Protein AF-A0A968MSG9-F1 (afdb_monomer)

Secondary structure (DSSP, 8-state):
----HHHHHHHHHHHHHHHHHS-TTSHHHHHHHHHHHHHHHHTT-HHHHHHHHHHHHHHHHHT---HHHHHHHHHHHHHHHHHTT-HHHHHHHHHHHHHH-TT-HHHHHHHHHHHHHH--

Foldseek 3Di:
DQDPLVVLVVLLVVLVVCLVVDDLLDPVNLVSLLSNLVSCVSVVVLVVSLVSLVVSLVSCVPRNPDLVSNLSSLLSQLVSCVVVVVLVSNVVSLVVNCVSPVPPPSSVVSVVVSVVVVVD

Structure (mmCIF, N/CA/C/O backbone):
data_AF-A0A968MSG9-F1
#
_entry.id   AF-A0A968MSG9-F1
#
loop_
_atom_site.group_PDB
_atom_site.id
_atom_site.type_symbol
_atom_site.label_atom_id
_atom_site.label_alt_id
_atom_site.label_comp_id
_atom_site.label_asym_id
_atom_site.label_entity_id
_atom_site.label_seq_id
_atom_site.pdbx_PDB_ins_code
_atom_site.Cartn_x
_atom_site.Cartn_y
_atom_site.Cartn_z
_atom_site.occupancy
_atom_site.B_iso_or_equiv
_atom_site.auth_seq_id
_atom_site.auth_comp_id
_atom_site.auth_asym_id
_atom_site.auth_atom_id
_atom_site.pdbx_PDB_model_num
ATOM 1 N N . MET A 1 1 ? -19.653 -8.612 3.382 1.00 53.56 1 MET A N 1
ATOM 2 C CA . MET A 1 1 ? -19.188 -9.799 2.630 1.00 53.56 1 MET A CA 1
ATOM 3 C C . MET A 1 1 ? -17.961 -10.353 3.332 1.00 53.56 1 MET A C 1
ATOM 5 O O . MET A 1 1 ? -17.048 -9.581 3.591 1.00 53.56 1 MET A O 1
ATOM 9 N N . SER A 1 2 ? -17.944 -11.637 3.688 1.00 82.06 2 SER A N 1
ATOM 10 C CA . SER A 1 2 ? -16.750 -12.287 4.240 1.00 82.06 2 SER A CA 1
ATOM 11 C C . SER A 1 2 ? -15.732 -12.526 3.124 1.00 82.06 2 SER A C 1
ATOM 13 O O . SER A 1 2 ? -16.075 -13.115 2.098 1.00 82.06 2 SER A O 1
ATOM 15 N N . VAL A 1 3 ? -14.493 -12.071 3.306 1.00 85.12 3 VAL A N 1
ATOM 16 C CA . VAL A 1 3 ? -13.397 -12.361 2.373 1.00 85.12 3 VAL A CA 1
ATOM 17 C C . VAL A 1 3 ? -12.981 -13.822 2.539 1.00 85.12 3 VAL A C 1
ATOM 19 O O . VAL A 1 3 ? -12.670 -14.264 3.643 1.00 85.12 3 VAL A O 1
ATOM 22 N N . ASP A 1 4 ? -12.952 -14.574 1.440 1.00 93.19 4 ASP A N 1
ATOM 23 C CA . ASP A 1 4 ? -12.434 -15.942 1.425 1.00 93.19 4 ASP A CA 1
ATOM 24 C C . ASP A 1 4 ? -10.898 -15.915 1.428 1.00 93.19 4 ASP A C 1
ATOM 26 O O . ASP A 1 4 ? -10.249 -15.756 0.389 1.00 93.19 4 ASP A O 1
ATOM 30 N N . ARG A 1 5 ? -10.310 -16.057 2.620 1.00 92.94 5 ARG A N 1
ATOM 31 C CA . ARG A 1 5 ? -8.854 -16.002 2.822 1.00 92.94 5 ARG A CA 1
ATOM 32 C C . ARG A 1 5 ? -8.101 -17.108 2.075 1.00 92.94 5 ARG A C 1
ATOM 34 O O . ARG A 1 5 ? -6.955 -16.883 1.697 1.00 92.94 5 ARG A O 1
ATOM 41 N N . ASN A 1 6 ? -8.730 -18.252 1.793 1.00 94.06 6 ASN A N 1
ATOM 42 C CA . ASN A 1 6 ? -8.095 -19.327 1.024 1.00 94.06 6 ASN A CA 1
ATOM 43 C C . ASN A 1 6 ? -7.930 -18.924 -0.443 1.00 94.06 6 ASN A C 1
ATOM 45 O O . ASN A 1 6 ? -6.874 -19.149 -1.037 1.00 94.06 6 ASN A O 1
ATOM 49 N N . LYS A 1 7 ? -8.937 -18.256 -1.019 1.00 95.50 7 LYS A N 1
ATOM 50 C CA . LYS A 1 7 ? -8.826 -17.690 -2.372 1.00 95.50 7 LYS A CA 1
ATOM 51 C C . LYS A 1 7 ? -7.767 -16.594 -2.438 1.00 95.50 7 LYS A C 1
ATOM 53 O O . LYS A 1 7 ? -6.974 -16.589 -3.375 1.00 95.50 7 LYS A O 1
ATOM 58 N N . VAL A 1 8 ? -7.704 -15.713 -1.437 1.00 96.25 8 VAL A N 1
ATOM 59 C CA . VAL A 1 8 ? -6.667 -14.665 -1.377 1.00 96.25 8 VAL A CA 1
ATOM 60 C C . VAL A 1 8 ? -5.266 -15.278 -1.267 1.00 96.25 8 VAL A C 1
ATOM 62 O O . VAL A 1 8 ? -4.358 -14.861 -1.983 1.00 96.25 8 VAL A O 1
ATOM 65 N N . GLN A 1 9 ? -5.092 -16.325 -0.457 1.00 96.44 9 GLN A N 1
ATOM 66 C CA . GLN A 1 9 ? -3.819 -17.043 -0.346 1.00 96.44 9 GLN A CA 1
ATOM 67 C C . GLN A 1 9 ? -3.408 -17.722 -1.663 1.00 96.44 9 GLN A C 1
ATOM 69 O O . GLN A 1 9 ? -2.224 -17.729 -2.008 1.00 96.44 9 GLN A O 1
ATOM 74 N N . HIS A 1 10 ? -4.364 -18.262 -2.425 1.00 96.94 10 HIS A N 1
ATOM 75 C CA . HIS A 1 10 ? -4.089 -18.803 -3.757 1.00 96.94 10 HIS A CA 1
ATOM 76 C C . HIS A 1 10 ? -3.634 -17.702 -4.729 1.00 96.94 10 HIS A C 1
ATOM 78 O O . HIS A 1 10 ? -2.639 -17.884 -5.431 1.00 96.94 10 HIS A O 1
ATOM 84 N N . VAL A 1 11 ? -4.298 -16.538 -4.719 1.00 96.81 11 VAL A N 1
ATOM 85 C CA . VAL A 1 11 ? -3.886 -15.370 -5.518 1.00 96.81 11 VAL A CA 1
ATOM 86 C C . VAL A 1 11 ? -2.469 -14.927 -5.156 1.00 96.81 11 VAL A C 1
ATOM 88 O O . VAL A 1 11 ? -1.660 -14.737 -6.060 1.00 96.81 11 VAL A O 1
ATOM 91 N N . LEU A 1 12 ? -2.127 -14.840 -3.865 1.00 96.88 12 LEU A N 1
ATOM 92 C CA . LEU A 1 12 ? -0.763 -14.524 -3.420 1.00 96.88 12 LEU A CA 1
ATOM 93 C C . LEU A 1 12 ? 0.270 -15.491 -4.007 1.00 96.88 12 LEU A C 1
ATOM 95 O O . LEU A 1 12 ? 1.266 -15.045 -4.569 1.00 96.88 12 LEU A O 1
ATOM 99 N N . GLY A 1 13 ? 0.002 -16.799 -3.956 1.00 97.56 13 GLY A N 1
ATOM 100 C CA . GLY A 1 13 ? 0.906 -17.806 -4.517 1.00 97.56 13 GLY A CA 1
ATOM 101 C C . GLY A 1 13 ? 1.098 -17.687 -6.035 1.00 97.56 13 GLY A C 1
ATOM 102 O O . GLY A 1 13 ? 2.181 -17.972 -6.544 1.00 97.56 13 GLY A O 1
ATOM 103 N N . ILE A 1 14 ? 0.072 -17.250 -6.772 1.00 97.94 14 ILE A N 1
ATOM 104 C CA . ILE A 1 14 ? 0.187 -16.956 -8.210 1.00 97.94 14 ILE A CA 1
ATOM 105 C C . ILE A 1 14 ? 1.029 -15.694 -8.425 1.00 97.94 14 ILE A C 1
ATOM 107 O O . ILE A 1 14 ? 1.950 -15.704 -9.241 1.00 97.94 14 ILE A O 1
ATOM 111 N N . VAL A 1 15 ? 0.738 -14.623 -7.686 1.00 97.94 15 VAL A N 1
ATOM 112 C CA . VAL A 1 15 ? 1.429 -13.333 -7.807 1.00 97.94 15 VAL A CA 1
ATOM 113 C C . VAL A 1 15 ? 2.913 -13.457 -7.473 1.00 97.94 15 VAL A C 1
ATOM 115 O O . VAL A 1 15 ? 3.730 -12.882 -8.186 1.00 97.94 15 VAL A O 1
ATOM 118 N N . ASP A 1 16 ? 3.281 -14.250 -6.466 1.00 97.94 16 ASP A N 1
ATOM 119 C CA . ASP A 1 16 ? 4.681 -14.508 -6.113 1.00 97.94 16 ASP A CA 1
ATOM 120 C C . ASP A 1 16 ? 5.448 -15.154 -7.273 1.00 97.94 16 ASP A C 1
ATOM 122 O O . ASP A 1 16 ? 6.480 -14.634 -7.698 1.00 97.94 16 ASP A O 1
AT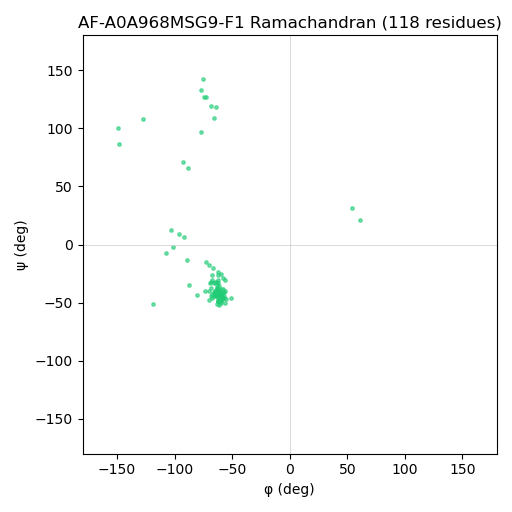OM 126 N N . LYS A 1 17 ? 4.881 -16.199 -7.886 1.00 98.00 17 LYS A N 1
ATOM 127 C CA . LYS A 1 17 ? 5.467 -16.847 -9.073 1.00 98.00 17 LYS A CA 1
ATOM 128 C C . LYS A 1 17 ? 5.567 -15.908 -10.274 1.00 98.00 17 LYS A C 1
ATOM 130 O O . LYS A 1 17 ? 6.457 -16.058 -11.110 1.00 98.00 17 LYS A O 1
ATOM 135 N N . MET A 1 18 ? 4.624 -14.975 -10.412 1.00 97.88 18 MET A N 1
ATOM 136 C CA . MET A 1 18 ? 4.665 -13.971 -11.475 1.00 97.88 18 MET A CA 1
ATOM 137 C C . MET A 1 18 ? 5.737 -12.916 -11.206 1.00 97.88 18 MET A C 1
ATOM 139 O O . MET A 1 18 ? 6.435 -12.539 -12.140 1.00 97.88 18 MET A O 1
ATOM 143 N N . LEU A 1 19 ? 5.901 -12.472 -9.956 1.00 96.75 19 LEU A N 1
ATOM 144 C CA . LEU A 1 19 ? 6.934 -11.513 -9.554 1.00 96.75 19 LEU A CA 1
ATOM 145 C C . LEU A 1 19 ? 8.344 -12.066 -9.770 1.00 96.75 19 LEU A C 1
ATOM 147 O O . LEU A 1 19 ? 9.195 -11.334 -10.258 1.00 96.75 19 LEU A O 1
ATOM 151 N N . GLU A 1 20 ? 8.574 -13.351 -9.488 1.00 95.88 20 GLU A N 1
ATOM 152 C CA . GLU A 1 20 ? 9.860 -14.027 -9.741 1.00 95.88 20 GLU A CA 1
ATOM 153 C C . GLU A 1 20 ? 10.299 -13.972 -11.211 1.00 95.88 20 GLU A C 1
ATOM 155 O O . GLU A 1 20 ? 11.490 -14.001 -11.511 1.00 95.88 20 GLU A O 1
ATOM 160 N N . LYS A 1 21 ? 9.335 -13.907 -12.136 1.00 95.62 21 LYS A N 1
ATOM 161 C CA . LYS A 1 21 ? 9.571 -13.928 -13.588 1.00 95.62 21 LYS A CA 1
ATOM 162 C C . LYS A 1 21 ? 9.337 -12.576 -14.255 1.00 95.62 21 LYS A C 1
ATOM 164 O O . LYS A 1 21 ? 9.560 -12.443 -15.458 1.00 95.62 21 LYS A O 1
ATOM 169 N N . ALA A 1 22 ? 8.815 -11.601 -13.519 1.00 93.88 22 ALA A N 1
ATOM 170 C CA . ALA A 1 22 ? 8.472 -10.304 -14.064 1.00 93.88 22 ALA A CA 1
ATOM 171 C C . ALA A 1 22 ? 9.738 -9.466 -14.245 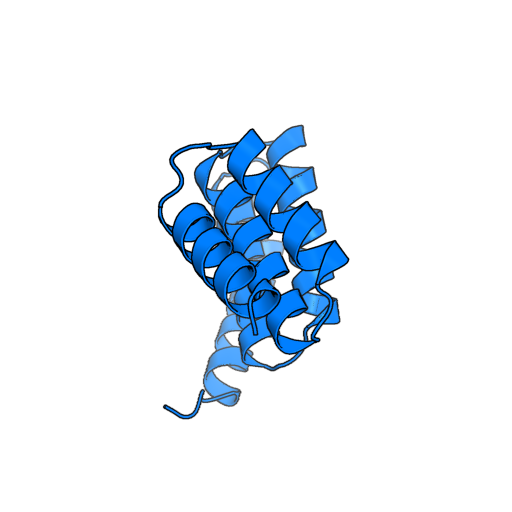1.00 93.88 22 ALA A C 1
ATOM 173 O O . ALA A 1 22 ? 10.547 -9.328 -13.333 1.00 93.88 22 ALA A O 1
ATOM 174 N N . ASP A 1 23 ? 9.873 -8.852 -15.418 1.00 93.75 23 ASP A N 1
ATOM 175 C CA . ASP A 1 23 ? 10.857 -7.794 -15.615 1.00 93.75 23 ASP A CA 1
ATOM 176 C C . ASP A 1 23 ? 10.497 -6.608 -14.713 1.00 93.75 23 ASP A C 1
ATOM 178 O O . ASP A 1 23 ? 9.428 -6.011 -14.872 1.00 93.75 23 ASP A O 1
ATOM 182 N N . ALA A 1 24 ? 11.394 -6.263 -13.788 1.00 91.38 24 ALA A N 1
ATOM 183 C CA . ALA A 1 24 ? 11.221 -5.143 -12.873 1.00 91.38 24 ALA A CA 1
ATOM 184 C C . ALA A 1 24 ? 10.985 -3.823 -13.622 1.00 91.38 24 ALA A C 1
ATOM 186 O O . ALA A 1 24 ? 10.228 -2.984 -13.160 1.00 91.38 24 ALA A O 1
ATOM 187 N N . LYS A 1 25 ? 11.525 -3.642 -14.833 1.00 91.62 25 LYS A N 1
ATOM 188 C CA . LYS A 1 25 ? 11.300 -2.413 -15.614 1.00 91.62 25 LYS A CA 1
ATOM 189 C C . LYS A 1 25 ? 9.890 -2.313 -16.203 1.00 91.62 25 LYS A C 1
ATOM 191 O O . LYS A 1 25 ? 9.453 -1.236 -16.617 1.00 91.62 25 LYS A O 1
ATOM 196 N N . SER A 1 26 ? 9.145 -3.414 -16.229 1.00 89.62 26 SER A N 1
ATOM 197 C CA . SER A 1 26 ? 7.792 -3.467 -16.773 1.00 89.62 26 SER A CA 1
ATOM 198 C C . SER A 1 26 ? 6.770 -2.827 -15.836 1.00 89.62 26 SER A C 1
ATOM 200 O O . SER A 1 26 ? 6.777 -3.048 -14.627 1.00 89.62 26 SER A O 1
ATOM 202 N N . SER A 1 27 ? 5.782 -2.133 -16.403 1.00 86.56 27 SER A N 1
ATOM 203 C CA . SER A 1 27 ? 4.638 -1.602 -15.645 1.00 86.56 27 SER A CA 1
ATOM 204 C C . SER A 1 27 ? 3.838 -2.706 -14.941 1.00 86.56 27 SER A C 1
ATOM 206 O O . SER A 1 27 ? 3.223 -2.471 -13.900 1.00 86.56 27 SER A O 1
ATOM 208 N N . ARG A 1 28 ? 3.897 -3.940 -15.465 1.00 91.75 28 ARG A N 1
ATOM 209 C CA . ARG A 1 28 ? 3.290 -5.129 -14.852 1.00 91.75 28 ARG A CA 1
ATOM 210 C C . ARG A 1 28 ? 3.885 -5.454 -13.486 1.00 91.75 28 ARG A C 1
ATOM 212 O O . ARG A 1 28 ? 3.161 -5.960 -12.637 1.00 91.75 28 ARG A O 1
ATOM 219 N N . TYR A 1 29 ? 5.158 -5.143 -13.253 1.00 95.75 29 TYR A N 1
ATOM 220 C CA . TYR A 1 29 ? 5.797 -5.389 -11.964 1.00 95.75 29 TYR A CA 1
ATOM 221 C C . TYR A 1 29 ? 5.135 -4.567 -10.849 1.00 95.75 29 TYR A C 1
ATOM 223 O O . TYR A 1 29 ? 4.747 -5.116 -9.820 1.00 95.75 29 TYR A O 1
ATOM 231 N N . ASN A 1 30 ? 4.877 -3.279 -11.102 1.00 95.44 30 ASN A N 1
ATOM 232 C CA . ASN A 1 30 ? 4.160 -2.405 -10.167 1.00 95.44 30 ASN A CA 1
ATOM 233 C C . ASN A 1 30 ? 2.730 -2.897 -9.894 1.00 95.44 30 ASN A C 1
ATOM 235 O O . ASN A 1 30 ? 2.278 -2.897 -8.751 1.00 95.44 30 ASN A O 1
ATOM 239 N N . ILE A 1 31 ? 2.029 -3.371 -10.928 1.00 96.50 31 ILE A N 1
ATOM 240 C CA . ILE A 1 31 ? 0.684 -3.945 -10.777 1.00 96.50 31 ILE A CA 1
ATOM 241 C C . ILE A 1 31 ? 0.724 -5.193 -9.883 1.00 96.50 31 ILE A C 1
ATOM 243 O O . ILE A 1 31 ? -0.099 -5.331 -8.981 1.00 96.50 31 ILE A O 1
ATOM 247 N N . LEU A 1 32 ? 1.694 -6.088 -10.086 1.00 97.81 32 LEU A N 1
ATOM 248 C CA . LEU A 1 32 ? 1.843 -7.295 -9.269 1.00 97.81 32 LEU A CA 1
ATOM 249 C C . LEU A 1 32 ? 2.172 -6.964 -7.808 1.00 97.81 32 LEU A C 1
ATOM 251 O O . LEU A 1 32 ? 1.596 -7.568 -6.903 1.00 97.81 32 LEU A O 1
ATOM 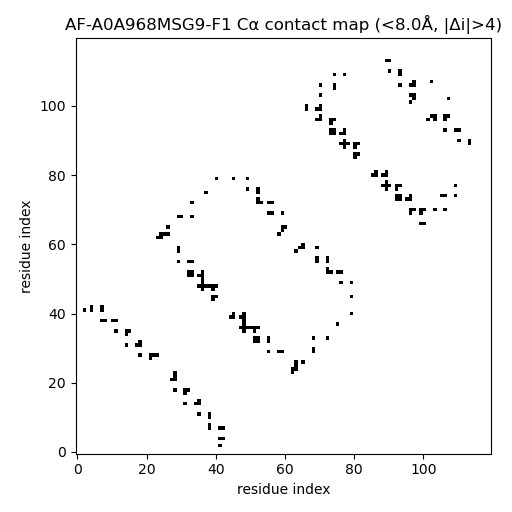255 N N . LEU A 1 33 ? 3.040 -5.978 -7.562 1.00 98.12 33 LEU A N 1
ATOM 256 C CA . LEU A 1 33 ? 3.302 -5.483 -6.210 1.00 98.12 33 LEU A CA 1
ATOM 257 C C . LEU A 1 33 ? 2.036 -4.908 -5.561 1.00 98.12 33 LEU A C 1
ATOM 259 O O . LEU A 1 33 ? 1.769 -5.198 -4.396 1.00 98.12 33 LEU A O 1
ATOM 263 N N . PHE A 1 34 ? 1.226 -4.149 -6.304 1.00 98.19 34 PHE A N 1
ATOM 264 C CA . PHE A 1 34 ? -0.036 -3.622 -5.787 1.00 98.19 34 PHE A CA 1
ATOM 265 C C . PHE A 1 34 ? -1.010 -4.745 -5.410 1.00 98.19 34 PHE A C 1
ATOM 267 O O . PHE A 1 34 ? -1.513 -4.764 -4.287 1.00 98.19 34 PHE A O 1
ATOM 274 N N . ILE A 1 35 ? -1.213 -5.731 -6.292 1.00 98.25 35 ILE A N 1
ATOM 275 C CA . ILE A 1 35 ? -2.078 -6.891 -6.014 1.00 98.25 35 ILE A CA 1
ATOM 276 C C . ILE A 1 35 ? -1.576 -7.660 -4.787 1.00 98.25 35 ILE A C 1
ATOM 278 O O . ILE A 1 35 ? -2.378 -8.046 -3.933 1.00 98.25 35 ILE A O 1
ATOM 282 N N . LYS A 1 36 ? -0.258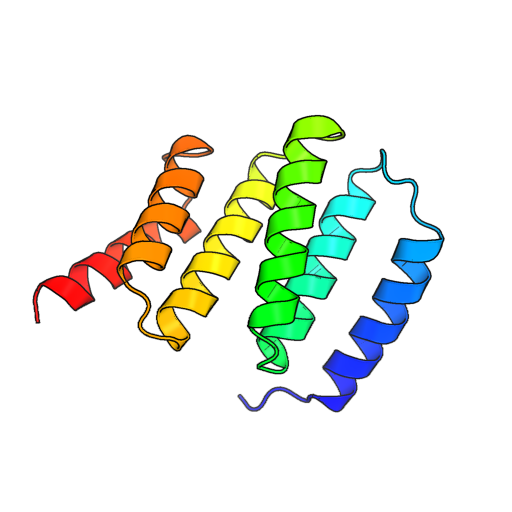 -7.861 -4.664 1.00 98.56 36 LYS A N 1
ATOM 283 C CA . LYS A 1 36 ? 0.348 -8.516 -3.499 1.00 98.56 36 LYS A CA 1
ATOM 284 C C . LYS A 1 36 ? 0.067 -7.745 -2.211 1.00 98.56 36 LYS A C 1
ATOM 286 O O . LYS A 1 36 ? -0.387 -8.338 -1.235 1.00 98.56 36 LYS A O 1
ATOM 291 N N . SER A 1 37 ? 0.284 -6.429 -2.220 1.00 98.50 37 SER A N 1
ATOM 292 C CA . SER A 1 37 ? -0.004 -5.577 -1.065 1.00 98.50 37 SER A CA 1
ATOM 293 C C . SER A 1 37 ? -1.481 -5.625 -0.671 1.00 98.50 37 SER A C 1
ATOM 295 O O . SER A 1 37 ? -1.804 -5.842 0.498 1.00 98.50 37 SER A O 1
ATOM 297 N N . TYR A 1 38 ? -2.383 -5.487 -1.644 1.00 98.25 38 TYR A N 1
ATOM 298 C CA . TYR A 1 38 ? -3.821 -5.530 -1.403 1.00 98.25 38 TYR A CA 1
ATOM 299 C C . TYR A 1 38 ? -4.271 -6.892 -0.862 1.00 98.25 38 TYR A C 1
ATOM 301 O O . TYR A 1 38 ? -5.099 -6.969 0.042 1.00 98.25 38 TYR A O 1
ATOM 309 N N . SER A 1 39 ? -3.673 -7.979 -1.350 1.00 98.19 39 SER A N 1
ATOM 310 C CA . SER A 1 39 ? -3.948 -9.327 -0.852 1.00 98.19 39 SER A CA 1
ATOM 311 C C . SER A 1 39 ? -3.534 -9.492 0.613 1.00 98.19 39 SER A C 1
ATOM 313 O O . SER A 1 39 ? -4.293 -10.059 1.396 1.00 98.19 39 SER A O 1
ATOM 315 N N . PHE A 1 40 ? -2.386 -8.942 1.025 1.00 98.44 40 PHE A N 1
ATOM 316 C CA . PHE A 1 40 ? -2.005 -8.919 2.441 1.00 98.44 40 PHE A CA 1
ATOM 317 C C . PHE A 1 40 ? -2.985 -8.107 3.294 1.00 98.44 40 PHE A C 1
ATOM 319 O O . PHE A 1 40 ? -3.421 -8.590 4.338 1.00 98.44 40 PHE A O 1
ATOM 326 N N . TYR A 1 41 ? -3.421 -6.940 2.820 1.00 97.56 41 TYR A N 1
ATOM 327 C CA . TYR A 1 41 ? -4.449 -6.140 3.492 1.00 97.56 41 TYR A CA 1
ATOM 328 C C . TYR A 1 41 ? -5.774 -6.902 3.685 1.00 97.56 41 TYR A C 1
ATOM 330 O O . TYR A 1 41 ? -6.383 -6.845 4.754 1.00 97.56 41 TYR A O 1
ATOM 338 N N . LEU A 1 42 ? -6.213 -7.660 2.676 1.00 96.44 42 LEU A N 1
ATOM 339 C CA . LEU A 1 42 ? -7.411 -8.506 2.760 1.00 96.44 42 LEU A CA 1
ATOM 340 C C . LEU A 1 42 ? -7.265 -9.683 3.741 1.00 96.44 42 LEU A C 1
ATOM 342 O O . LEU A 1 42 ? -8.269 -10.236 4.189 1.00 96.44 42 LEU A O 1
ATOM 346 N N . MET A 1 43 ? -6.033 -10.069 4.069 1.00 95.81 43 MET A N 1
ATOM 347 C CA . MET A 1 43 ? -5.711 -11.094 5.064 1.00 95.81 43 MET A CA 1
ATOM 348 C C . MET A 1 43 ? -5.397 -10.514 6.449 1.00 95.81 43 MET A C 1
ATOM 350 O O . MET A 1 43 ? -4.930 -11.256 7.310 1.00 95.81 43 MET A O 1
ATOM 354 N N . ASP A 1 44 ? -5.626 -9.214 6.658 1.00 95.44 44 ASP A N 1
ATOM 355 C CA . ASP A 1 44 ? -5.289 -8.478 7.886 1.00 95.44 44 ASP A CA 1
ATOM 356 C C . ASP A 1 44 ? -3.780 -8.465 8.214 1.00 95.44 44 ASP A C 1
ATOM 358 O O . ASP A 1 44 ? -3.366 -8.187 9.338 1.00 95.44 44 ASP A O 1
ATOM 362 N N . LYS A 1 45 ? -2.937 -8.711 7.205 1.00 97.25 45 LYS A N 1
ATOM 363 C CA . LYS A 1 45 ? -1.470 -8.639 7.261 1.00 97.25 45 LYS A CA 1
ATOM 364 C C . LYS A 1 45 ? -0.997 -7.223 6.942 1.00 97.25 45 LYS A C 1
ATOM 366 O O . LYS A 1 45 ? -0.442 -6.933 5.879 1.00 97.25 45 LYS A O 1
ATOM 371 N N . ASN A 1 46 ? -1.345 -6.302 7.837 1.00 97.50 46 ASN A N 1
ATOM 372 C CA . ASN A 1 46 ? -1.190 -4.866 7.615 1.00 97.50 46 ASN A CA 1
ATOM 373 C C . ASN A 1 46 ? 0.281 -4.444 7.467 1.00 97.50 46 ASN A C 1
ATOM 375 O O . ASN A 1 46 ? 0.583 -3.604 6.622 1.00 97.50 46 ASN A O 1
ATOM 379 N N . GLU A 1 47 ? 1.201 -5.025 8.239 1.00 98.25 47 GLU A N 1
ATOM 380 C CA . GLU A 1 47 ? 2.627 -4.680 8.172 1.00 98.25 47 GLU A CA 1
ATOM 381 C C . GLU A 1 47 ? 3.256 -5.127 6.849 1.00 98.25 47 GLU A C 1
ATOM 383 O O . GLU A 1 47 ? 3.947 -4.346 6.189 1.00 98.25 47 GLU A O 1
ATOM 388 N N . GLU A 1 48 ? 2.950 -6.345 6.401 1.00 98.50 48 GLU A N 1
ATOM 389 C CA . GLU A 1 48 ? 3.409 -6.865 5.116 1.00 98.50 48 GLU A CA 1
ATOM 390 C C . GLU A 1 48 ? 2.825 -6.062 3.950 1.00 98.50 48 GLU A C 1
ATOM 392 O O . GLU A 1 48 ? 3.536 -5.745 2.995 1.00 98.50 48 GLU A O 1
ATOM 397 N N . SER A 1 49 ? 1.552 -5.671 4.040 1.00 98.62 49 SER A N 1
ATOM 398 C CA . SER A 1 49 ? 0.919 -4.786 3.060 1.00 98.62 49 SER A CA 1
ATOM 399 C C . SER A 1 49 ? 1.635 -3.430 2.979 1.00 98.62 49 SER A C 1
ATOM 401 O O . SER A 1 49 ? 2.063 -3.015 1.899 1.00 98.62 49 SER A O 1
ATOM 403 N N . LEU A 1 50 ? 1.882 -2.771 4.119 1.00 98.69 50 LEU A N 1
ATOM 404 C CA . LEU A 1 50 ? 2.615 -1.500 4.167 1.00 98.69 50 LEU A CA 1
ATOM 405 C C . LEU A 1 50 ? 4.031 -1.625 3.595 1.00 98.69 50 LEU A C 1
ATOM 407 O O . LEU A 1 50 ? 4.466 -0.755 2.835 1.00 98.69 50 LEU A O 1
ATOM 411 N N . HIS A 1 51 ? 4.739 -2.709 3.921 1.00 98.69 51 HIS A N 1
ATOM 412 C CA . HIS A 1 51 ? 6.073 -2.977 3.392 1.00 98.69 51 HIS A CA 1
ATOM 413 C C . HIS A 1 51 ? 6.065 -3.067 1.859 1.00 98.69 51 HIS A C 1
ATOM 415 O O . HIS A 1 51 ? 6.880 -2.423 1.193 1.00 98.69 51 HIS A O 1
ATOM 421 N N . ILE A 1 52 ? 5.114 -3.806 1.279 1.00 98.69 52 ILE A N 1
ATOM 422 C CA . ILE A 1 52 ? 4.990 -3.918 -0.179 1.00 98.69 52 ILE A CA 1
ATOM 423 C C . ILE A 1 52 ? 4.548 -2.590 -0.811 1.00 98.69 52 ILE A C 1
ATOM 425 O O . ILE A 1 52 ? 5.077 -2.235 -1.864 1.00 98.69 52 ILE A O 1
ATOM 429 N N . CYS A 1 53 ? 3.662 -1.813 -0.175 1.00 98.62 53 CYS A N 1
ATOM 430 C CA . CYS A 1 53 ? 3.313 -0.468 -0.649 1.00 98.62 53 CYS A CA 1
ATOM 431 C C . CYS A 1 53 ? 4.536 0.451 -0.730 1.00 98.62 53 CYS A C 1
ATOM 433 O O . CYS A 1 53 ? 4.714 1.134 -1.734 1.00 98.62 53 CYS A O 1
ATOM 435 N N . ASN A 1 54 ? 5.393 0.465 0.294 1.00 98.56 54 ASN A N 1
ATOM 436 C CA . ASN A 1 54 ? 6.597 1.297 0.280 1.00 98.56 54 ASN A CA 1
ATOM 437 C C . ASN A 1 54 ? 7.543 0.885 -0.856 1.00 98.56 54 ASN A C 1
ATOM 439 O O . ASN A 1 54 ? 8.004 1.746 -1.602 1.00 98.56 54 ASN A O 1
ATOM 443 N N . ARG A 1 55 ? 7.749 -0.426 -1.051 1.00 97.69 55 ARG A N 1
ATOM 444 C CA . ARG A 1 55 ? 8.545 -0.952 -2.172 1.00 97.69 55 ARG A CA 1
ATOM 445 C C . ARG A 1 55 ? 7.965 -0.574 -3.534 1.00 97.69 55 ARG A C 1
ATOM 447 O O . ARG A 1 55 ? 8.716 -0.209 -4.428 1.00 97.69 55 ARG A O 1
ATOM 454 N N . LEU A 1 56 ? 6.645 -0.661 -3.700 1.00 97.69 56 LEU A N 1
ATOM 455 C CA . LEU A 1 56 ? 5.947 -0.258 -4.924 1.00 97.69 56 LEU A CA 1
ATOM 456 C C . LEU A 1 56 ? 6.157 1.228 -5.230 1.00 97.69 56 LEU A C 1
ATOM 458 O O . LEU A 1 56 ? 6.456 1.580 -6.368 1.00 97.69 56 LEU A O 1
ATOM 462 N N . ILE A 1 57 ? 6.003 2.091 -4.225 1.00 98.00 57 ILE A N 1
ATOM 463 C CA . ILE A 1 57 ? 6.167 3.539 -4.374 1.00 98.00 57 ILE A CA 1
ATOM 464 C C . ILE A 1 57 ? 7.607 3.869 -4.777 1.00 98.00 57 ILE A C 1
ATOM 466 O O . ILE A 1 57 ? 7.815 4.550 -5.779 1.00 98.00 57 ILE A O 1
ATOM 470 N N . GLU A 1 58 ? 8.591 3.348 -4.040 1.00 96.62 58 GLU A N 1
ATOM 471 C CA . GLU A 1 58 ? 10.015 3.549 -4.330 1.00 96.62 58 GLU A CA 1
ATOM 472 C C . GLU A 1 58 ? 10.366 3.092 -5.750 1.00 96.62 58 GLU A C 1
ATOM 474 O O . GLU A 1 58 ? 10.923 3.854 -6.541 1.00 96.62 58 GLU A O 1
ATOM 479 N N . HIS A 1 59 ? 9.966 1.870 -6.098 1.00 95.56 59 HIS A N 1
ATOM 480 C CA . HIS A 1 59 ? 10.227 1.300 -7.410 1.00 95.56 59 HIS A CA 1
ATOM 481 C C . HIS A 1 59 ? 9.550 2.099 -8.538 1.00 95.56 59 HIS A C 1
ATOM 483 O O . HIS A 1 59 ? 10.153 2.326 -9.588 1.00 95.56 59 HIS A O 1
ATOM 489 N N . SER A 1 60 ? 8.316 2.570 -8.329 1.00 95.00 60 SER A N 1
ATOM 490 C CA . SER A 1 60 ? 7.615 3.425 -9.293 1.00 95.00 60 SER A CA 1
ATOM 491 C C . SER A 1 60 ? 8.397 4.714 -9.558 1.00 95.00 60 SER A C 1
ATOM 493 O O . SER A 1 60 ? 8.656 5.032 -10.713 1.00 95.00 60 SER A O 1
ATOM 495 N N . TYR A 1 61 ? 8.856 5.421 -8.522 1.00 93.62 61 TYR A N 1
ATOM 496 C CA . TYR A 1 61 ? 9.634 6.652 -8.712 1.00 93.62 61 TYR A CA 1
ATOM 497 C C . TYR A 1 61 ? 10.997 6.430 -9.379 1.00 93.62 61 TYR A C 1
ATOM 499 O O . TYR A 1 61 ? 11.449 7.299 -10.121 1.00 93.62 61 TYR A O 1
ATOM 507 N N . GLN A 1 62 ? 11.655 5.297 -9.127 1.00 93.62 62 GLN A N 1
ATOM 508 C CA . GLN A 1 62 ? 13.009 5.040 -9.629 1.00 93.62 62 GLN A CA 1
ATOM 509 C C . GLN A 1 62 ? 13.044 4.421 -11.030 1.00 93.62 62 GLN A C 1
ATOM 511 O O . GLN A 1 62 ? 13.977 4.677 -11.789 1.00 93.62 62 GLN A O 1
ATOM 516 N N . VAL A 1 63 ? 12.073 3.569 -11.365 1.00 91.25 63 VAL A N 1
ATOM 517 C CA . VAL A 1 63 ? 12.178 2.678 -12.530 1.00 91.25 63 VAL A CA 1
ATOM 518 C C . VAL A 1 63 ? 11.091 2.944 -13.558 1.00 91.25 63 VAL A C 1
ATOM 520 O O . VAL A 1 63 ? 11.380 3.072 -14.746 1.00 91.25 63 VAL A O 1
ATOM 523 N N . ASN A 1 64 ? 9.833 2.986 -13.124 1.00 87.62 64 ASN A N 1
ATOM 524 C CA . ASN A 1 64 ? 8.700 3.093 -14.035 1.00 87.62 64 ASN A CA 1
ATOM 525 C C . ASN A 1 64 ? 7.564 3.862 -13.371 1.00 87.62 64 ASN A C 1
ATOM 527 O O . ASN A 1 64 ? 6.674 3.277 -12.743 1.00 87.62 64 ASN A O 1
ATOM 531 N N . TYR A 1 65 ? 7.639 5.184 -13.503 1.00 91.62 65 TYR A N 1
ATOM 532 C CA . TYR A 1 65 ? 6.713 6.078 -12.839 1.00 91.62 65 TYR A CA 1
ATOM 533 C C . TYR A 1 65 ? 5.315 5.944 -13.426 1.00 91.62 65 TYR A C 1
ATOM 535 O O . TYR A 1 65 ? 5.066 6.230 -14.597 1.00 91.62 65 TYR A O 1
ATOM 543 N N . ASN A 1 66 ? 4.380 5.550 -12.568 1.00 92.56 66 ASN A N 1
ATOM 544 C CA . ASN A 1 66 ? 2.963 5.570 -12.871 1.00 92.56 66 ASN A CA 1
ATOM 545 C C . ASN A 1 66 ? 2.222 6.316 -11.761 1.00 92.56 66 ASN A C 1
ATOM 547 O O . ASN A 1 66 ? 2.045 5.819 -10.652 1.00 92.56 66 ASN A O 1
ATOM 551 N N . LYS A 1 67 ? 1.755 7.519 -12.088 1.00 95.06 67 LYS A N 1
ATOM 552 C CA . LYS A 1 67 ? 1.005 8.392 -11.179 1.00 95.06 67 LYS A CA 1
ATOM 553 C C . LYS A 1 67 ? -0.171 7.663 -10.505 1.00 95.06 67 LYS A C 1
ATOM 555 O O . LYS A 1 67 ? -0.326 7.726 -9.291 1.00 95.06 67 LYS A O 1
ATOM 560 N N . SER A 1 68 ? -0.958 6.914 -11.281 1.00 95.50 68 SER A N 1
ATOM 561 C CA . SER A 1 68 ? -2.153 6.221 -10.786 1.00 95.50 68 SER A CA 1
ATOM 562 C C . SER A 1 68 ? -1.815 5.118 -9.776 1.00 95.50 68 SER A C 1
ATOM 564 O O . SER A 1 68 ? -2.438 5.061 -8.718 1.00 95.50 68 SER A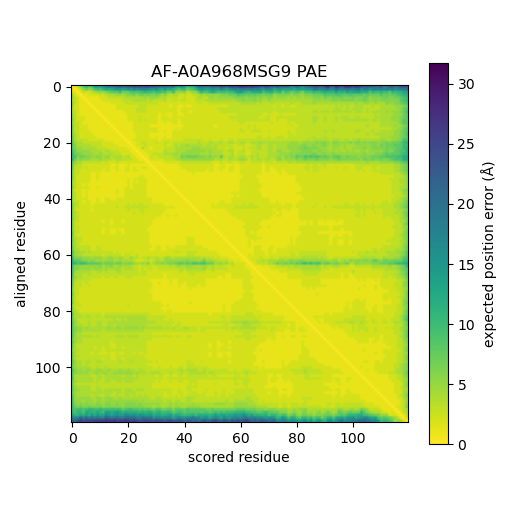 O 1
ATOM 566 N N . ILE A 1 69 ? -0.796 4.289 -10.046 1.00 96.19 69 ILE A N 1
ATOM 567 C CA . ILE A 1 69 ? -0.413 3.203 -9.123 1.00 96.19 69 ILE A CA 1
ATOM 568 C C . ILE A 1 69 ? 0.184 3.745 -7.819 1.00 96.19 69 ILE A C 1
ATOM 570 O O . ILE A 1 69 ? -0.004 3.154 -6.758 1.00 96.19 69 ILE A O 1
ATOM 574 N N . VAL A 1 70 ? 0.875 4.889 -7.882 1.00 98.00 70 VAL A N 1
ATOM 575 C CA . VAL A 1 70 ? 1.429 5.559 -6.698 1.00 98.00 70 VAL A CA 1
ATOM 576 C C . VAL A 1 70 ? 0.303 6.097 -5.816 1.00 98.00 70 VAL A C 1
ATOM 578 O O . VAL A 1 70 ? 0.306 5.827 -4.615 1.00 98.00 70 VAL A O 1
ATOM 581 N N . CYS A 1 71 ? -0.698 6.771 -6.396 1.00 98.38 71 CYS A N 1
ATOM 582 C CA . CYS A 1 71 ? -1.893 7.188 -5.655 1.00 98.38 71 CYS A CA 1
ATOM 583 C C . CYS A 1 71 ? -2.606 5.991 -5.012 1.00 98.38 71 CYS A C 1
ATOM 585 O O . CYS A 1 71 ? -2.911 6.031 -3.824 1.00 98.38 71 CYS A O 1
ATOM 587 N N . GLN A 1 72 ? -2.799 4.891 -5.749 1.00 98.25 72 GLN A N 1
ATOM 588 C CA . GLN A 1 72 ? -3.422 3.675 -5.206 1.00 98.25 72 GLN A CA 1
ATOM 589 C C . GLN A 1 72 ? -2.628 3.083 -4.033 1.00 98.25 72 GLN A C 1
ATOM 591 O O . GLN A 1 72 ? -3.213 2.665 -3.033 1.00 98.25 72 GLN A O 1
ATOM 596 N N . ALA A 1 73 ? -1.294 3.079 -4.108 1.00 98.50 73 ALA A N 1
ATOM 597 C CA . ALA A 1 73 ? -0.447 2.610 -3.016 1.00 98.50 73 ALA A CA 1
ATOM 598 C C . ALA A 1 73 ? -0.596 3.480 -1.757 1.00 98.50 73 ALA A C 1
ATOM 600 O O . ALA A 1 73 ? -0.727 2.944 -0.653 1.00 98.50 73 ALA A O 1
ATOM 601 N N . TYR A 1 74 ? -0.620 4.809 -1.905 1.00 98.75 74 TYR A N 1
ATOM 602 C CA . TYR A 1 74 ? -0.874 5.721 -0.787 1.00 98.75 74 TYR A CA 1
ATOM 603 C C . TYR A 1 74 ? -2.298 5.590 -0.233 1.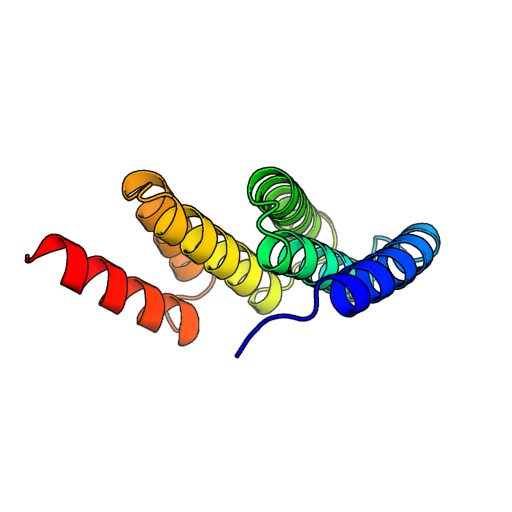00 98.75 74 TYR A C 1
ATOM 605 O O . TYR A 1 74 ? -2.463 5.558 0.985 1.00 98.75 74 TYR A O 1
ATOM 613 N N . ASN A 1 75 ? -3.313 5.437 -1.086 1.00 98.50 75 ASN A N 1
ATOM 614 C CA . ASN A 1 75 ? -4.696 5.208 -0.661 1.00 98.50 75 ASN A CA 1
ATOM 615 C C . ASN A 1 75 ? -4.817 3.917 0.162 1.00 98.50 75 ASN A C 1
ATOM 617 O O . ASN A 1 75 ? -5.420 3.924 1.236 1.00 98.50 75 ASN A O 1
ATOM 621 N N . LEU A 1 76 ? -4.154 2.834 -0.256 1.00 98.69 76 LEU A N 1
ATOM 622 C CA . LEU A 1 76 ? -4.116 1.591 0.515 1.00 98.69 76 LEU A CA 1
ATOM 623 C C . LEU A 1 76 ? -3.424 1.773 1.876 1.00 98.69 76 LEU A C 1
ATOM 625 O O . LEU A 1 76 ? -3.936 1.295 2.890 1.00 98.69 76 LEU A O 1
ATOM 629 N N . LYS A 1 77 ? -2.309 2.518 1.937 1.00 98.62 77 LYS A N 1
ATOM 630 C CA . LYS A 1 77 ? -1.671 2.887 3.217 1.00 98.62 77 LYS A CA 1
ATOM 631 C C . LYS A 1 77 ? -2.641 3.649 4.120 1.00 98.62 77 LYS A C 1
ATOM 633 O O . LYS A 1 77 ? -2.776 3.303 5.291 1.00 98.62 77 LYS A O 1
ATOM 638 N N . THR A 1 78 ? -3.365 4.628 3.579 1.00 98.12 78 THR A N 1
ATOM 639 C CA . THR A 1 78 ? -4.398 5.377 4.310 1.00 98.12 78 THR A CA 1
ATOM 640 C C . THR A 1 78 ? -5.470 4.451 4.879 1.00 98.12 78 THR A C 1
ATOM 642 O O . THR A 1 78 ? -5.828 4.590 6.046 1.00 98.12 78 THR A O 1
ATOM 645 N N . MET A 1 79 ? -5.951 3.474 4.104 1.00 97.44 79 MET A N 1
ATOM 646 C CA . MET A 1 79 ? -6.938 2.494 4.574 1.00 97.44 79 MET A CA 1
ATOM 647 C C . MET A 1 79 ? -6.394 1.629 5.718 1.00 97.44 79 MET A C 1
ATOM 649 O O . MET A 1 79 ? -7.097 1.401 6.703 1.00 97.44 79 MET A O 1
ATOM 653 N N . ILE A 1 80 ? -5.136 1.188 5.631 1.00 98.19 80 ILE A N 1
ATOM 654 C CA . ILE A 1 80 ? -4.469 0.434 6.704 1.00 98.19 80 ILE A CA 1
ATOM 655 C C . ILE A 1 80 ? -4.355 1.282 7.972 1.00 98.19 80 ILE A C 1
ATOM 657 O O . ILE A 1 80 ? -4.740 0.843 9.056 1.00 98.19 80 ILE A O 1
ATOM 661 N N . TYR A 1 81 ? -3.881 2.521 7.847 1.00 97.44 81 TYR A N 1
ATOM 662 C CA . TYR A 1 81 ? -3.759 3.427 8.985 1.00 97.44 81 TYR A CA 1
ATOM 663 C C . TYR A 1 81 ? -5.118 3.795 9.585 1.00 97.44 81 TYR A C 1
ATOM 665 O O . TYR A 1 81 ? -5.221 3.922 10.803 1.00 97.44 81 TYR A O 1
ATOM 673 N N . MET A 1 82 ? -6.172 3.873 8.767 1.00 93.44 82 MET A N 1
ATOM 674 C CA . MET A 1 82 ? -7.543 4.063 9.237 1.00 93.44 82 MET A CA 1
ATOM 675 C C . MET A 1 82 ? -8.029 2.895 10.090 1.00 93.44 82 MET A C 1
ATOM 677 O O . MET A 1 82 ? -8.643 3.129 11.130 1.00 93.44 82 MET A O 1
ATOM 681 N N . ARG A 1 83 ? -7.748 1.651 9.680 1.00 92.75 83 ARG A N 1
ATOM 682 C CA . ARG A 1 83 ? -8.082 0.454 10.471 1.00 92.75 83 ARG A CA 1
ATOM 683 C C . ARG A 1 83 ? -7.346 0.420 11.808 1.00 92.75 83 ARG A C 1
ATOM 685 O O . ARG A 1 83 ? -7.911 -0.033 12.795 1.00 92.75 83 ARG A O 1
ATOM 692 N N . ASN A 1 84 ? -6.116 0.925 11.834 1.00 94.44 84 ASN A N 1
ATOM 693 C CA . ASN A 1 84 ? -5.263 0.938 13.022 1.00 94.44 84 ASN A CA 1
ATOM 694 C C . ASN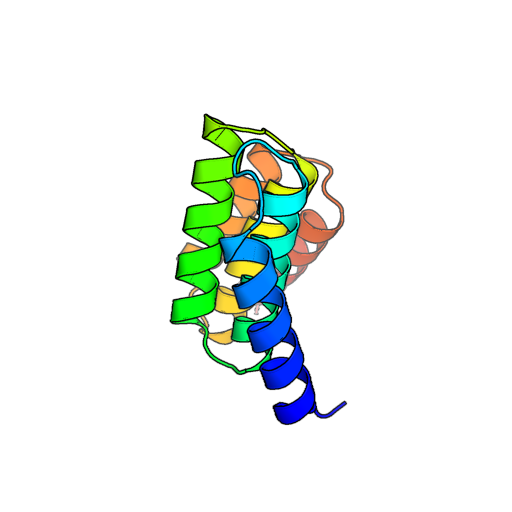 A 1 84 ? -5.392 2.229 13.856 1.00 94.44 84 ASN A C 1
ATOM 696 O O . ASN A 1 84 ? -4.605 2.430 14.778 1.00 94.44 84 ASN A O 1
ATOM 700 N N . SER A 1 85 ? -6.330 3.126 13.526 1.00 93.00 85 SER A N 1
ATOM 701 C CA . SER A 1 85 ? -6.517 4.427 14.194 1.00 93.00 85 SER A CA 1
ATOM 702 C C . SER A 1 85 ? -5.252 5.305 14.248 1.00 93.00 85 SER A C 1
ATOM 704 O O . SER A 1 85 ? -5.055 6.089 15.174 1.00 93.00 85 SER A O 1
ATOM 706 N N . GLN A 1 86 ? -4.376 5.201 13.245 1.00 94.69 86 GLN A N 1
ATOM 707 C CA . GLN A 1 86 ? -3.122 5.956 13.157 1.00 94.69 86 GLN A CA 1
ATOM 708 C C . GLN A 1 86 ? -3.306 7.253 12.355 1.00 94.69 86 GLN A C 1
ATOM 710 O O . GLN A 1 86 ? -2.812 7.389 11.236 1.00 94.69 86 GLN A O 1
ATOM 715 N N . PHE A 1 87 ? -4.018 8.224 12.932 1.00 92.00 87 PHE A N 1
ATOM 716 C CA . PHE A 1 87 ? -4.460 9.443 12.238 1.00 92.00 87 PHE A CA 1
ATOM 717 C C . PHE A 1 87 ? -3.335 10.275 11.602 1.00 92.00 87 PHE A C 1
ATOM 719 O O . PHE A 1 87 ? -3.489 10.739 10.475 1.00 92.00 87 PHE A O 1
ATOM 726 N N . SER A 1 88 ? -2.189 10.424 12.274 1.00 94.50 88 SER A N 1
ATOM 727 C CA . SER A 1 88 ? -1.038 11.156 11.714 1.00 94.50 88 SER A CA 1
ATOM 728 C C . SER A 1 88 ? -0.526 10.503 10.420 1.00 94.50 88 SER A C 1
ATOM 730 O O . SER A 1 88 ? -0.356 11.164 9.395 1.00 94.50 88 SER A O 1
ATOM 732 N N . ASN A 1 89 ? -0.393 9.173 10.427 1.00 96.81 89 ASN A N 1
ATOM 733 C CA . ASN A 1 89 ? 0.072 8.403 9.273 1.00 96.81 89 ASN A CA 1
ATOM 734 C C . ASN A 1 89 ? -0.951 8.400 8.124 1.00 96.81 89 ASN A C 1
ATOM 736 O O . ASN A 1 89 ? -0.570 8.378 6.949 1.00 96.81 89 ASN A O 1
ATOM 740 N N . MET A 1 90 ? -2.249 8.438 8.453 1.00 95.75 90 MET A N 1
ATOM 741 C CA . MET A 1 90 ? -3.308 8.636 7.462 1.00 95.75 90 MET A CA 1
ATOM 742 C C . MET A 1 90 ? -3.149 9.981 6.757 1.00 95.75 90 MET A C 1
ATOM 744 O O . MET A 1 90 ? -3.116 10.018 5.531 1.00 95.75 90 MET A O 1
ATOM 748 N N . TYR A 1 91 ? -3.033 11.070 7.523 1.00 96.25 91 TYR A N 1
ATOM 749 C CA . TYR A 1 91 ? -2.927 12.418 6.970 1.00 96.25 91 TYR A CA 1
ATOM 750 C C . TYR A 1 91 ? -1.700 12.570 6.068 1.00 96.25 91 TYR A C 1
ATOM 752 O O . TYR A 1 91 ? -1.813 13.097 4.961 1.00 96.25 91 TYR A O 1
ATOM 760 N N . ASP A 1 92 ? -0.549 1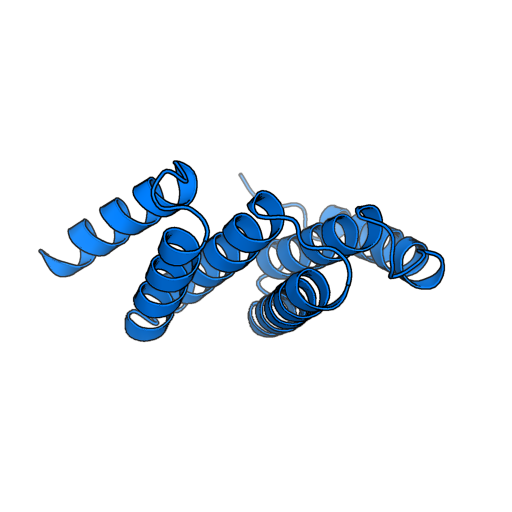2.050 6.498 1.00 97.94 92 ASP A N 1
ATOM 761 C CA . ASP A 1 92 ? 0.672 12.039 5.688 1.00 97.94 92 ASP A CA 1
ATOM 762 C C . ASP A 1 92 ? 0.476 11.261 4.373 1.00 97.94 92 ASP A C 1
ATOM 764 O O . ASP A 1 92 ? 0.820 11.755 3.299 1.00 97.94 92 ASP A O 1
ATOM 768 N N . SER A 1 93 ? -0.153 10.082 4.423 1.00 98.25 93 SER A N 1
ATOM 769 C CA . SER A 1 93 ? -0.408 9.270 3.222 1.00 98.25 93 SER A CA 1
ATOM 770 C C . SER A 1 93 ? -1.371 9.952 2.245 1.00 98.25 93 SER A C 1
ATOM 772 O O . SER A 1 93 ? -1.114 9.962 1.041 1.00 98.25 93 SER A O 1
ATOM 774 N N . ILE A 1 94 ? -2.443 10.574 2.749 1.00 97.88 94 ILE A N 1
ATOM 775 C CA . ILE A 1 94 ? -3.390 11.358 1.942 1.00 97.88 94 ILE A CA 1
ATOM 776 C C . ILE A 1 94 ? -2.678 12.547 1.295 1.00 97.88 94 ILE A C 1
ATOM 778 O O . ILE A 1 94 ? -2.787 12.744 0.087 1.00 97.88 94 ILE A O 1
ATOM 782 N N . SER A 1 95 ? -1.913 13.306 2.082 1.00 98.19 95 SER A N 1
ATOM 783 C CA . SER A 1 95 ? -1.189 14.490 1.608 1.00 98.19 95 SER A CA 1
ATOM 784 C C . SER A 1 95 ? -0.200 14.131 0.502 1.00 98.19 95 SER A C 1
ATOM 786 O O . SER A 1 95 ? -0.136 14.811 -0.522 1.00 98.19 95 SER A O 1
ATOM 788 N N . ARG A 1 96 ? 0.527 13.017 0.658 1.00 98.38 96 ARG A N 1
ATOM 789 C CA . ARG A 1 96 ? 1.428 12.516 -0.386 1.00 98.38 96 ARG A CA 1
ATOM 790 C C . ARG A 1 96 ? 0.677 12.100 -1.645 1.00 98.38 96 ARG A C 1
ATOM 792 O O . ARG A 1 96 ? 1.104 12.475 -2.732 1.00 98.38 96 ARG A O 1
ATOM 799 N N . SER A 1 97 ? -0.455 11.407 -1.529 1.00 98.25 97 SER A N 1
ATOM 800 C CA . SER A 1 97 ? -1.263 11.072 -2.707 1.00 98.25 97 SER A CA 1
ATOM 801 C C . SER A 1 97 ? -1.788 12.316 -3.439 1.00 98.25 97 SER A C 1
ATOM 803 O O . SER A 1 97 ? -1.686 12.383 -4.661 1.00 98.25 97 SER A O 1
ATOM 805 N N . LEU A 1 98 ? -2.253 13.343 -2.715 1.00 97.94 98 LEU A N 1
ATOM 806 C CA . LEU A 1 98 ? -2.695 14.610 -3.317 1.00 97.94 98 LEU A CA 1
ATOM 807 C C . LEU A 1 98 ? -1.542 15.400 -3.951 1.00 97.94 98 LEU A C 1
ATOM 809 O O . LEU A 1 98 ? -1.749 16.082 -4.946 1.00 97.94 98 LEU A O 1
ATOM 813 N N . SER A 1 99 ? -0.317 15.283 -3.428 1.00 98.00 99 SER A N 1
ATOM 814 C CA . SER A 1 99 ? 0.865 15.886 -4.063 1.00 98.00 99 SER A CA 1
ATOM 815 C C . SER A 1 99 ? 1.232 15.227 -5.400 1.00 98.00 99 SER A C 1
ATOM 817 O O . SER A 1 99 ? 1.823 15.865 -6.268 1.00 98.00 99 SER A O 1
ATOM 819 N N . VAL A 1 100 ? 0.864 13.953 -5.578 1.00 97.38 100 VAL A N 1
ATOM 820 C CA . VAL A 1 100 ? 1.008 13.213 -6.840 1.00 97.38 100 VAL A CA 1
ATOM 821 C C . VAL A 1 100 ? -0.133 13.557 -7.794 1.00 97.38 100 VAL A C 1
ATOM 823 O O . VAL A 1 100 ? 0.093 13.754 -8.991 1.00 97.38 100 VAL A O 1
ATOM 826 N N . ASP A 1 101 ? -1.357 13.613 -7.270 1.00 98.00 101 ASP A N 1
ATOM 827 C CA . ASP A 1 101 ? -2.572 13.943 -8.003 1.00 98.00 101 ASP A CA 1
ATOM 828 C C . ASP A 1 101 ? -3.609 14.640 -7.119 1.00 98.00 101 ASP A C 1
ATOM 830 O O . ASP A 1 101 ? -4.377 13.994 -6.402 1.00 98.00 101 ASP A O 1
ATOM 834 N N . GLU A 1 102 ? -3.687 15.962 -7.223 1.0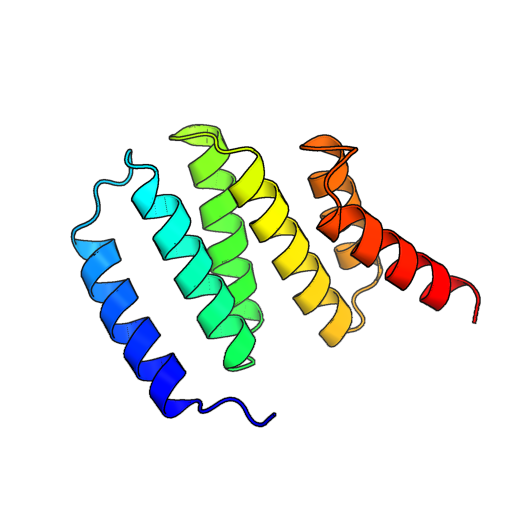0 97.12 102 GLU A N 1
ATOM 835 C CA . GLU A 1 102 ? -4.640 16.762 -6.446 1.00 97.12 102 GLU A CA 1
ATOM 836 C C . GLU A 1 102 ? -6.107 16.414 -6.753 1.00 97.12 102 GLU A C 1
ATOM 838 O O . GLU A 1 102 ? -6.980 16.605 -5.909 1.00 97.12 102 GLU A O 1
ATOM 843 N N . ASN A 1 103 ? -6.370 15.850 -7.938 1.00 96.88 103 ASN A N 1
ATOM 844 C CA . ASN A 1 103 ? -7.707 15.511 -8.420 1.00 96.88 103 ASN A CA 1
ATOM 845 C C . ASN A 1 103 ? -8.011 14.008 -8.327 1.00 96.88 103 ASN A C 1
ATOM 847 O O . ASN A 1 103 ? -8.995 13.541 -8.907 1.00 96.88 103 ASN A O 1
ATOM 851 N N . ASN A 1 104 ? -7.193 13.221 -7.615 1.00 97.88 104 ASN A N 1
ATOM 852 C CA . ASN A 1 104 ? -7.477 11.799 -7.442 1.00 97.88 104 ASN A CA 1
ATOM 853 C C . ASN A 1 104 ? -8.755 11.606 -6.617 1.00 97.88 104 ASN A C 1
ATOM 855 O O . ASN A 1 104 ? -8.775 11.833 -5.407 1.00 97.88 104 ASN A O 1
ATOM 859 N N . ALA A 1 105 ? -9.818 11.155 -7.281 1.00 97.50 105 ALA A N 1
ATOM 860 C CA . ALA A 1 105 ? -11.144 11.036 -6.682 1.00 97.50 105 ALA A CA 1
ATOM 861 C C . ALA A 1 105 ? -11.164 10.143 -5.428 1.00 97.50 105 ALA A C 1
ATOM 863 O O . ALA A 1 105 ? -11.797 10.493 -4.435 1.00 97.50 105 ALA A O 1
ATOM 864 N N . GLU A 1 106 ? -10.441 9.020 -5.447 1.00 96.94 106 GLU A N 1
ATOM 865 C CA . GLU A 1 106 ? -10.370 8.100 -4.306 1.00 96.94 106 GLU A CA 1
ATOM 866 C C . GLU A 1 106 ? -9.630 8.736 -3.119 1.00 96.94 106 GLU A C 1
ATOM 868 O O . GLU A 1 106 ? -10.090 8.662 -1.980 1.00 96.94 106 GLU A O 1
ATOM 873 N N . THR A 1 107 ? -8.519 9.432 -3.372 1.00 97.94 107 THR A N 1
ATOM 874 C CA . THR A 1 107 ? -7.795 10.165 -2.328 1.00 97.94 107 THR A CA 1
ATOM 875 C C . THR A 1 107 ? -8.657 11.270 -1.721 1.00 97.94 107 THR A C 1
ATOM 877 O O . THR A 1 107 ? -8.692 11.413 -0.499 1.00 97.94 107 THR A O 1
ATOM 880 N N . LEU A 1 108 ? -9.386 12.027 -2.545 1.00 97.81 108 LEU A N 1
ATOM 881 C CA . LEU A 1 108 ? -10.299 13.072 -2.076 1.00 97.81 108 LEU A CA 1
ATOM 882 C C . LEU A 1 108 ? -11.432 12.493 -1.221 1.00 97.81 108 LEU A C 1
ATOM 884 O O . LEU A 1 108 ? -11.782 13.065 -0.188 1.00 97.81 108 LEU A O 1
ATOM 888 N N . GLN A 1 109 ? -11.964 11.328 -1.595 1.00 96.69 109 GLN A N 1
ATOM 889 C CA . GLN A 1 109 ? -12.953 10.622 -0.786 1.00 96.69 109 GLN A CA 1
ATOM 890 C C . GLN A 1 109 ? -12.384 10.234 0.587 1.00 96.69 109 GLN A C 1
ATOM 892 O O . GLN A 1 109 ? -13.005 10.522 1.612 1.00 96.69 109 GLN A O 1
ATOM 897 N N . LEU A 1 110 ? -11.186 9.641 0.629 1.00 95.88 110 LEU A N 1
ATOM 898 C CA . LEU A 1 110 ? -10.514 9.292 1.886 1.00 95.88 110 LEU A CA 1
ATOM 899 C C . LEU A 1 110 ? -10.210 10.529 2.743 1.00 95.88 110 LEU A C 1
ATOM 901 O O . LEU A 1 110 ? -10.319 10.471 3.969 1.00 95.88 110 LEU A O 1
ATOM 905 N N . PHE A 1 111 ? -9.870 11.655 2.115 1.00 95.88 111 PHE A N 1
ATOM 906 C CA . PHE A 1 111 ? -9.650 12.921 2.807 1.00 95.88 111 PHE A CA 1
ATOM 907 C C . PHE A 1 111 ? -10.923 13.460 3.459 1.00 95.88 111 PHE A C 1
ATOM 909 O O . PHE A 1 111 ? -10.880 13.893 4.611 1.00 95.88 111 PHE A O 1
ATOM 916 N N . ASN A 1 112 ? -12.061 13.384 2.770 1.00 94.00 112 ASN A N 1
ATOM 917 C CA . ASN A 1 112 ? -13.348 13.782 3.337 1.00 94.00 112 ASN A CA 1
ATOM 918 C C . ASN A 1 112 ? -13.733 12.893 4.530 1.00 94.00 112 ASN A C 1
ATOM 920 O O . ASN A 1 112 ? -14.061 13.419 5.591 1.00 94.00 112 ASN A O 1
ATOM 924 N N . MET A 1 113 ? -13.562 11.570 4.417 1.00 92.00 113 MET A N 1
ATOM 925 C CA . MET A 1 113 ? -13.786 10.642 5.537 1.00 92.00 113 MET A CA 1
ATOM 926 C C . MET A 1 113 ? -12.878 10.938 6.741 1.00 92.00 113 MET A C 1
ATOM 928 O O . MET A 1 113 ? -13.293 10.817 7.892 1.00 92.00 113 MET A O 1
ATOM 932 N N . PHE A 1 114 ? -11.618 11.308 6.495 1.00 90.75 114 PHE A N 1
ATOM 933 C CA . PHE A 1 114 ? -10.693 11.705 7.555 1.00 90.75 114 PHE A CA 1
ATOM 934 C C . PHE A 1 114 ? -11.149 12.990 8.258 1.00 90.75 114 PHE A C 1
ATOM 936 O O . PHE A 1 114 ? -11.133 13.037 9.486 1.00 90.75 114 PHE A O 1
ATOM 943 N N . LYS A 1 115 ? -11.598 14.004 7.505 1.00 89.81 115 LYS A N 1
ATOM 944 C CA . LYS A 1 115 ? -12.123 15.257 8.072 1.00 89.81 115 LYS A CA 1
ATOM 945 C C . LYS A 1 115 ? -13.338 15.028 8.959 1.00 89.81 115 LYS A C 1
ATOM 947 O O . LYS A 1 115 ? -13.386 15.580 10.050 1.00 89.81 115 LYS A O 1
ATOM 952 N N . GLU A 1 116 ? -14.285 14.202 8.521 1.00 87.19 116 GLU A N 1
ATOM 953 C CA . GLU A 1 116 ? -15.482 13.876 9.307 1.00 87.19 116 GLU A CA 1
ATOM 954 C C . GLU A 1 116 ? -15.118 13.274 10.671 1.00 87.19 116 GLU A C 1
ATOM 956 O O . GLU A 1 116 ? -15.711 13.636 11.681 1.00 87.19 116 GLU A O 1
ATOM 961 N N . LYS A 1 117 ? -14.079 12.431 10.729 1.00 78.12 117 LYS A N 1
ATOM 962 C CA . LYS A 1 117 ? -13.592 11.844 11.987 1.00 78.12 117 LYS A CA 1
ATOM 963 C C . LYS A 1 117 ? -12.907 12.827 12.940 1.00 78.12 117 LYS A C 1
ATOM 965 O O . LYS A 1 117 ? -12.733 12.477 14.099 1.00 78.12 117 LYS A O 1
ATOM 970 N N . LEU A 1 118 ? -12.474 13.999 12.474 1.00 75.25 118 LEU A N 1
ATOM 971 C CA . LEU A 1 118 ? -11.833 15.015 13.321 1.00 75.25 118 LEU A CA 1
ATOM 972 C C . LEU A 1 118 ? -12.832 15.993 13.955 1.00 75.25 118 LEU A C 1
ATOM 974 O O . LEU A 1 118 ? -12.447 16.760 14.833 1.00 75.25 118 LEU A O 1
ATOM 978 N N . VAL A 1 119 ? -14.081 16.011 13.481 1.00 66.12 119 VAL A N 1
ATOM 979 C CA . VAL A 1 119 ? -15.120 16.970 13.899 1.00 66.12 119 VAL A CA 1
ATOM 980 C C . VAL A 1 119 ? -16.106 16.348 14.909 1.00 66.12 119 VAL A C 1
ATOM 982 O O . VAL A 1 119 ? -16.986 17.042 15.416 1.00 66.12 119 VAL A O 1
ATOM 985 N N . CYS A 1 120 ? -15.945 15.064 15.243 1.00 50.88 120 CYS A N 1
ATOM 986 C CA . CYS A 1 120 ? -16.703 14.348 16.275 1.00 50.88 120 CYS A CA 1
ATOM 987 C C . CYS A 1 120 ? -15.836 14.074 17.505 1.00 50.88 120 CYS A C 1
ATOM 989 O O . CYS A 1 120 ? -16.398 14.126 18.621 1.00 50.88 120 CYS A O 1
#

Mean predicted aligned error: 3.2 Å

pLDDT: mean 94.58, std 7.29, range [50.88, 98.75]

Sequence (120 aa):
MSVDRNKVQHVLGIVDKMLEKADAKSSRYNILLFIKSYSFYLMDKNEESLHICNRLIEHSYQVNYNKSIVCQAYNLKTMIYMRNSQFSNMYDSISRSLSVDENNAETLQLFNMFKEKLVC

Solvent-accessible surface area (backbone atoms only — not comparable to full-atom values): 6494 Å² total; per-residue (Å²): 134,87,78,61,57,68,61,43,52,51,51,44,60,52,44,52,61,46,57,78,70,44,56,77,71,39,73,62,36,52,52,44,36,48,53,47,17,51,41,28,47,73,66,71,35,50,68,62,14,47,53,35,32,52,52,36,43,53,47,21,76,75,67,48,75,45,70,68,62,43,34,52,37,25,47,51,46,23,53,50,24,57,76,68,69,36,61,70,62,22,53,54,27,42,52,53,25,38,74,74,37,78,79,40,64,69,50,53,51,53,48,52,58,52,52,58,67,73,78,111

Radius of gyration: 14.69 Å; Cα contacts (8 Å, |Δi|>4): 125; chains: 1; bounding box: 32×36×33 Å

Nearest PDB structures (foldseek):
  3fwv-assembly2_B  TM=8.205E-01  e=3.259E-03  Homo sapiens
  3esk-assembly1_A  TM=9.222E-01  e=3.016E-02  Homo sapiens
  3uq3-assembly1_A  TM=8.138E-01  e=2.328E-02  Saccharomyces cerevisiae S288C
  6yxy-assembly1_BE  TM=8.497E-01  e=5.328E-02  Trypanosoma brucei brucei
  6yxx-assembly1_BE  TM=8.655E-01  e=1.424E-01  Trypanosoma brucei brucei